Protein AF-C4WGV0-F1 (afdb_monomer)

Solvent-accessible surface area (backbone atoms only — not comparable to full-atom values): 5441 Å² total; per-residue (Å²): 122,75,81,47,74,64,57,44,51,54,52,51,53,50,51,54,51,50,50,55,50,50,57,50,48,52,52,37,58,76,69,66,56,57,68,69,60,52,52,51,51,51,51,52,47,52,51,51,51,52,52,52,51,51,54,55,49,50,50,45,48,52,61,73,56,58,6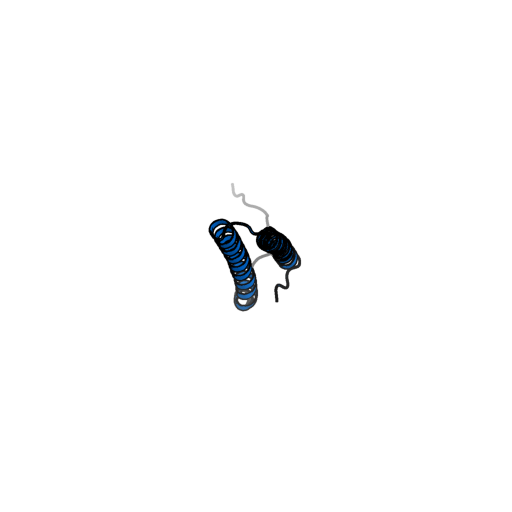0,74,79,70,74,80,79,90,88,88,90,78,90,78,87,80,87,89,83,82,133

Structure (mmCIF, N/CA/C/O backbone):
data_AF-C4WGV0-F1
#
_entry.id   AF-C4WGV0-F1
#
loop_
_atom_site.group_PDB
_atom_site.id
_atom_site.type_symbol
_atom_site.label_atom_id
_atom_site.label_alt_id
_atom_site.label_comp_id
_atom_site.label_asym_id
_atom_site.label_entity_id
_atom_site.label_seq_id
_atom_site.pdbx_PDB_ins_code
_atom_site.Cartn_x
_atom_site.Cartn_y
_atom_site.Cartn_z
_atom_site.occupancy
_atom_site.B_iso_or_equiv
_atom_site.auth_seq_id
_atom_site.auth_comp_id
_atom_site.auth_asym_id
_atom_site.auth_atom_id
_atom_site.pdbx_PDB_model_num
ATOM 1 N N . MET A 1 1 ? 18.512 -4.259 -9.188 1.00 43.09 1 MET A N 1
ATOM 2 C CA . MET A 1 1 ? 17.908 -2.938 -8.881 1.00 43.09 1 MET A CA 1
ATOM 3 C C . MET A 1 1 ? 17.232 -2.509 -10.169 1.00 43.09 1 MET A C 1
ATOM 5 O O . MET A 1 1 ? 17.884 -2.686 -11.171 1.00 43.09 1 MET A O 1
ATOM 9 N N . PRO A 1 2 ? 15.963 -2.071 -10.218 1.00 48.91 2 PRO A N 1
ATOM 10 C CA . PRO A 1 2 ? 15.306 -1.822 -11.507 1.00 48.91 2 PRO A CA 1
ATOM 11 C C . PRO A 1 2 ? 16.061 -0.709 -12.247 1.00 48.91 2 PRO A C 1
ATOM 13 O O . PRO A 1 2 ? 16.031 0.448 -11.811 1.00 48.91 2 PRO A O 1
ATOM 16 N N . HIS A 1 3 ? 16.816 -1.066 -13.290 1.00 56.06 3 HIS A N 1
ATOM 17 C CA . HIS A 1 3 ? 17.780 -0.165 -13.927 1.00 56.06 3 HIS A CA 1
ATOM 18 C C . HIS A 1 3 ? 17.173 0.611 -15.104 1.00 56.06 3 HIS A C 1
ATOM 20 O O . HIS A 1 3 ? 17.761 1.598 -15.547 1.00 56.06 3 HIS A O 1
ATOM 26 N N . SER A 1 4 ? 15.959 0.258 -15.544 1.00 64.50 4 SER A N 1
ATOM 27 C CA . SER A 1 4 ? 15.209 1.048 -16.523 1.00 64.50 4 SER A CA 1
ATOM 28 C C . SER A 1 4 ? 14.447 2.219 -15.869 1.00 64.50 4 SER A C 1
ATOM 30 O O . SER A 1 4 ? 13.736 2.030 -14.871 1.00 64.50 4 SER A O 1
ATOM 32 N N . PRO A 1 5 ? 14.528 3.447 -16.426 1.00 73.88 5 PRO A N 1
ATOM 33 C CA . PRO A 1 5 ? 13.791 4.608 -15.920 1.00 73.88 5 PRO A CA 1
ATOM 34 C C . PRO A 1 5 ? 12.267 4.401 -15.933 1.00 73.88 5 PRO A C 1
ATOM 36 O O . PRO A 1 5 ? 11.562 4.963 -15.088 1.00 73.88 5 PRO A O 1
ATOM 39 N N . GLU A 1 6 ? 11.752 3.569 -16.842 1.00 76.19 6 GLU A N 1
ATOM 40 C CA . GLU A 1 6 ? 10.328 3.235 -16.922 1.00 76.19 6 GLU A CA 1
ATOM 41 C C . GLU A 1 6 ? 9.885 2.307 -15.785 1.00 76.19 6 GLU A C 1
ATOM 43 O O . GLU A 1 6 ? 8.886 2.591 -15.116 1.00 76.19 6 GLU A O 1
ATOM 48 N N . ASP A 1 7 ? 10.658 1.257 -15.492 1.00 78.69 7 ASP A N 1
ATOM 49 C CA . ASP A 1 7 ? 10.398 0.338 -14.374 1.00 78.69 7 ASP A CA 1
ATOM 50 C C . ASP A 1 7 ? 10.420 1.082 -13.037 1.00 78.69 7 ASP A C 1
ATOM 52 O O . ASP A 1 7 ? 9.523 0.920 -12.203 1.00 78.69 7 ASP A O 1
ATOM 56 N N . LYS A 1 8 ? 11.387 1.992 -12.867 1.00 83.00 8 LYS A N 1
ATOM 57 C CA . LYS A 1 8 ? 11.466 2.872 -11.697 1.00 83.00 8 LYS A CA 1
ATOM 58 C C . LYS A 1 8 ? 10.212 3.737 -11.556 1.00 83.00 8 LYS A C 1
ATOM 60 O O . LYS A 1 8 ? 9.678 3.868 -10.455 1.00 83.00 8 LYS A O 1
ATOM 65 N N . LYS A 1 9 ? 9.704 4.314 -12.650 1.00 87.00 9 LYS A N 1
ATOM 66 C CA . LYS A 1 9 ? 8.488 5.144 -12.631 1.00 87.00 9 LYS A CA 1
ATOM 67 C C . LYS A 1 9 ? 7.241 4.323 -12.281 1.00 87.00 9 LYS A C 1
ATOM 69 O O . LYS A 1 9 ? 6.419 4.788 -11.481 1.00 87.00 9 LYS A O 1
ATOM 74 N N . ARG A 1 10 ? 7.105 3.104 -12.818 1.00 86.75 10 ARG A N 1
ATOM 75 C CA . ARG A 1 10 ? 5.999 2.193 -12.465 1.00 86.75 10 ARG A CA 1
ATOM 76 C C . ARG A 1 10 ? 6.054 1.788 -10.992 1.00 86.75 10 ARG A C 1
ATOM 78 O O . ARG A 1 10 ? 5.059 1.955 -10.284 1.00 86.75 10 ARG A O 1
ATOM 85 N N . ALA A 1 11 ? 7.220 1.362 -10.505 1.00 88.88 11 ALA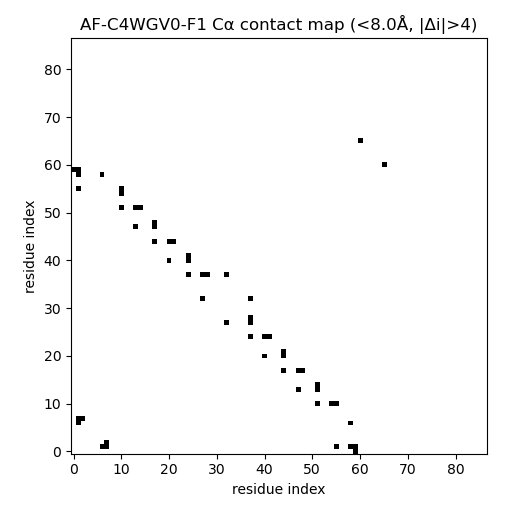 A N 1
ATOM 86 C CA . ALA A 1 11 ? 7.422 0.998 -9.103 1.00 88.88 11 ALA A CA 1
ATOM 87 C C . ALA A 1 11 ? 7.101 2.167 -8.155 1.00 88.88 11 ALA A C 1
ATOM 89 O O . ALA A 1 11 ? 6.359 2.000 -7.187 1.00 88.88 11 ALA A O 1
ATOM 90 N N . LEU A 1 12 ? 7.565 3.382 -8.475 1.00 91.44 12 LEU A N 1
ATOM 91 C CA . LEU A 1 12 ? 7.248 4.589 -7.702 1.00 91.44 12 LEU A CA 1
ATOM 92 C C . LEU A 1 12 ? 5.749 4.907 -7.689 1.00 91.44 12 LEU A C 1
ATOM 94 O O . LEU A 1 12 ? 5.217 5.321 -6.661 1.00 91.44 12 LEU A O 1
ATOM 98 N N . THR A 1 13 ? 5.052 4.705 -8.806 1.00 93.31 13 THR A N 1
ATOM 99 C CA . THR A 1 13 ? 3.598 4.920 -8.884 1.00 93.31 13 THR A CA 1
ATOM 100 C C . THR A 1 13 ? 2.855 3.968 -7.949 1.00 93.31 13 THR A C 1
ATOM 102 O O . THR A 1 13 ? 1.957 4.386 -7.216 1.00 93.31 13 THR A O 1
ATOM 105 N N . ARG A 1 14 ? 3.270 2.699 -7.903 1.00 92.38 14 ARG A N 1
ATOM 106 C CA . ARG A 1 14 ? 2.684 1.702 -6.999 1.00 92.38 14 ARG A CA 1
ATOM 107 C C . ARG A 1 14 ? 3.002 1.981 -5.540 1.00 92.38 14 ARG A C 1
ATOM 109 O O . ARG A 1 14 ? 2.094 1.931 -4.718 1.00 92.38 14 ARG A O 1
ATOM 116 N N . LEU A 1 15 ? 4.238 2.365 -5.229 1.00 94.50 15 LEU A N 1
ATOM 117 C CA . LEU A 1 15 ? 4.620 2.789 -3.880 1.00 94.50 15 LEU A CA 1
ATOM 118 C C . LEU A 1 15 ? 3.782 3.978 -3.395 1.00 94.50 15 LEU A C 1
ATOM 120 O O . LEU A 1 15 ? 3.309 3.965 -2.262 1.00 94.50 15 LEU A O 1
ATOM 124 N N . ARG A 1 16 ? 3.523 4.973 -4.255 1.00 95.94 16 ARG A N 1
ATOM 125 C CA . ARG A 1 16 ? 2.638 6.105 -3.919 1.00 95.94 16 ARG A CA 1
ATOM 126 C C . ARG A 1 16 ? 1.213 5.652 -3.601 1.00 95.94 16 ARG A C 1
ATOM 128 O O . ARG A 1 16 ? 0.615 6.159 -2.657 1.00 95.94 16 ARG A O 1
ATOM 135 N N . ARG A 1 17 ? 0.681 4.679 -4.346 1.00 95.12 17 ARG A N 1
ATOM 136 C CA . ARG A 1 17 ? -0.638 4.093 -4.066 1.00 95.12 17 ARG A CA 1
ATOM 137 C C . ARG A 1 17 ? -0.656 3.333 -2.735 1.00 95.12 17 ARG A C 1
ATOM 139 O O . ARG A 1 17 ? -1.575 3.541 -1.952 1.00 95.12 17 ARG A O 1
ATOM 146 N N . ILE A 1 18 ? 0.351 2.497 -2.471 1.00 96.06 18 ILE A N 1
ATOM 147 C CA . ILE A 1 18 ? 0.488 1.751 -1.206 1.00 96.06 18 ILE A CA 1
ATOM 148 C C . ILE A 1 18 ? 0.552 2.722 -0.025 1.00 96.06 18 ILE A C 1
ATOM 150 O O . ILE A 1 18 ? -0.145 2.525 0.965 1.00 96.06 18 ILE A O 1
ATOM 154 N N . ARG A 1 19 ? 1.315 3.814 -0.156 1.00 96.75 19 ARG A N 1
ATOM 155 C CA . ARG A 1 19 ? 1.372 4.871 0.857 1.00 96.75 19 ARG A CA 1
ATOM 156 C C . ARG A 1 19 ? -0.014 5.456 1.145 1.00 96.75 19 ARG A C 1
ATOM 158 O O . ARG A 1 19 ? -0.399 5.528 2.303 1.00 96.75 19 ARG A O 1
ATOM 165 N N . GLY A 1 20 ? -0.784 5.811 0.116 1.00 96.94 20 GLY A N 1
ATOM 166 C CA . GLY A 1 20 ? -2.145 6.327 0.308 1.00 96.94 20 GLY A CA 1
ATOM 167 C C . GLY A 1 20 ? -3.089 5.322 0.983 1.00 96.94 20 GLY A C 1
ATOM 168 O O . GLY A 1 20 ? -3.936 5.714 1.782 1.00 96.94 20 GLY A O 1
ATOM 169 N N . GLN A 1 21 ? -2.923 4.023 0.708 1.00 96.12 21 GLN A N 1
ATOM 170 C CA . GLN A 1 21 ? -3.667 2.965 1.402 1.00 96.12 21 GLN A CA 1
ATOM 171 C C . GLN A 1 21 ? -3.253 2.838 2.876 1.00 96.12 21 GLN A C 1
ATOM 173 O O . GLN A 1 21 ? -4.121 2.646 3.721 1.00 96.12 21 GLN A O 1
ATOM 178 N N . ALA A 1 22 ? -1.962 2.975 3.191 1.00 96.62 22 ALA A N 1
ATOM 179 C CA . ALA A 1 22 ? -1.467 2.956 4.567 1.00 96.62 22 ALA A CA 1
ATOM 180 C C . ALA A 1 22 ? -1.973 4.165 5.373 1.00 96.62 22 ALA A C 1
ATOM 182 O O . ALA A 1 22 ? -2.492 3.986 6.468 1.00 96.62 22 ALA A O 1
ATOM 183 N N . GLU A 1 23 ? -1.930 5.369 4.796 1.00 97.31 23 GLU A N 1
ATOM 184 C CA . GLU A 1 23 ? -2.484 6.580 5.421 1.00 97.31 23 GLU A CA 1
ATOM 185 C C . GLU A 1 23 ? -4.005 6.472 5.635 1.00 97.31 23 GLU A C 1
ATOM 187 O O . GLU A 1 23 ? -4.550 6.989 6.607 1.00 97.31 23 GLU A O 1
ATOM 192 N N . ALA A 1 24 ? -4.724 5.807 4.724 1.00 95.50 24 ALA A N 1
ATOM 193 C CA . ALA A 1 24 ? -6.151 5.544 4.901 1.00 95.50 24 ALA A CA 1
ATOM 194 C C . ALA A 1 24 ? -6.424 4.544 6.034 1.00 95.50 24 ALA A C 1
ATOM 196 O O . ALA A 1 24 ? -7.384 4.737 6.778 1.00 95.50 24 ALA A O 1
ATOM 197 N N . LEU A 1 25 ? -5.580 3.517 6.173 1.00 95.75 25 LEU A N 1
ATOM 198 C CA . LEU A 1 25 ? -5.667 2.542 7.257 1.00 95.75 25 LEU A CA 1
ATOM 199 C C . LEU A 1 25 ? -5.398 3.192 8.616 1.00 95.75 25 LEU A C 1
ATOM 20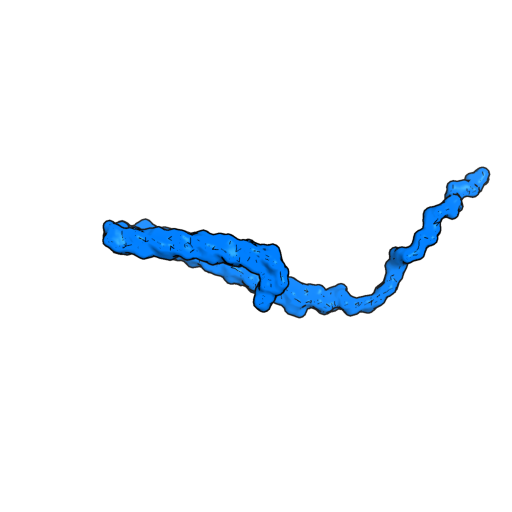1 O O . LEU A 1 25 ? -6.147 2.952 9.555 1.00 95.75 25 LEU A O 1
ATOM 205 N N . GLU A 1 26 ? -4.385 4.052 8.705 1.00 96.62 26 GLU A N 1
ATOM 206 C CA . GLU A 1 26 ? -4.076 4.821 9.915 1.00 96.62 26 GLU A CA 1
ATOM 207 C C . GLU A 1 26 ? -5.278 5.666 10.359 1.00 96.62 26 GLU A C 1
ATOM 209 O O . GLU A 1 26 ? -5.766 5.498 11.476 1.00 96.62 26 GLU A O 1
ATOM 214 N N . ARG A 1 27 ? -5.863 6.455 9.446 1.00 96.38 27 ARG A N 1
ATOM 215 C CA . ARG A 1 27 ? -7.083 7.231 9.737 1.00 96.38 27 ARG A CA 1
ATOM 216 C C . ARG A 1 27 ? -8.265 6.356 10.151 1.00 96.38 27 ARG A C 1
ATOM 218 O O . ARG A 1 27 ? -9.058 6.761 10.994 1.00 96.38 27 ARG A O 1
ATOM 225 N N . ALA A 1 28 ? -8.419 5.177 9.549 1.00 94.81 28 ALA A N 1
ATOM 226 C CA . ALA A 1 28 ? -9.503 4.261 9.896 1.00 94.81 28 ALA A CA 1
ATOM 227 C C . ALA A 1 28 ? -9.340 3.696 11.316 1.00 94.81 28 ALA A C 1
ATOM 229 O O . ALA A 1 28 ? -10.336 3.548 12.027 1.00 94.81 28 ALA A O 1
ATOM 230 N N . VAL A 1 29 ? -8.102 3.420 11.736 1.00 95.62 29 VAL A N 1
ATOM 231 C CA . V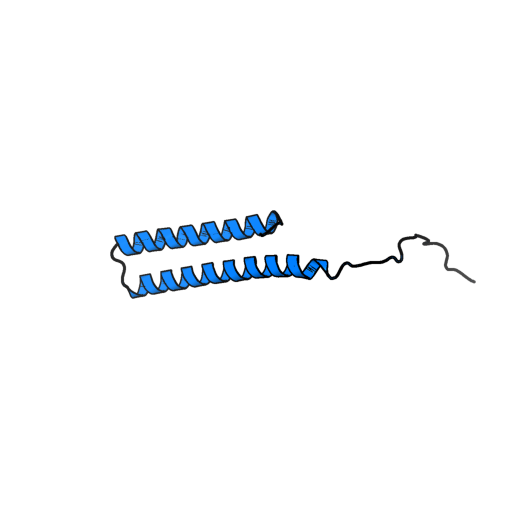AL A 1 29 ? -7.779 2.997 13.105 1.00 95.62 29 VAL A CA 1
ATOM 232 C C . VAL A 1 29 ? -8.046 4.130 14.095 1.00 95.62 29 VAL A C 1
ATOM 234 O O . VAL A 1 29 ? -8.732 3.905 15.088 1.00 95.62 29 VAL A O 1
ATOM 237 N N . GLU A 1 30 ? -7.579 5.347 13.808 1.00 96.38 30 GLU A N 1
ATOM 238 C CA . GLU A 1 30 ? -7.823 6.524 14.658 1.00 96.38 30 GLU A CA 1
ATOM 239 C C . GLU A 1 30 ? -9.317 6.839 14.810 1.00 96.38 30 GLU A C 1
ATOM 241 O O . GLU A 1 30 ? -9.775 7.194 15.893 1.00 96.38 30 GLU A O 1
ATOM 246 N N . ALA A 1 31 ? -10.094 6.661 13.738 1.00 95.00 31 ALA A N 1
ATOM 247 C CA . ALA A 1 31 ? -11.540 6.860 13.743 1.00 95.00 31 ALA A CA 1
ATOM 248 C C . ALA A 1 31 ? -12.324 5.737 14.453 1.00 95.00 31 ALA A C 1
ATOM 250 O O . ALA A 1 31 ? -13.546 5.832 14.551 1.00 95.00 31 ALA A O 1
ATOM 251 N N . GLY A 1 32 ? -11.659 4.672 14.918 1.00 93.25 32 GLY A N 1
ATOM 252 C CA . GLY A 1 32 ? -12.318 3.539 15.573 1.00 93.25 32 GLY A CA 1
ATOM 253 C C . GLY A 1 32 ? -13.194 2.716 14.625 1.00 93.25 32 GLY A C 1
ATOM 254 O O . GLY A 1 32 ? -14.256 2.242 15.018 1.00 93.25 32 GLY A O 1
ATOM 255 N N . THR A 1 33 ? -12.782 2.574 13.362 1.00 93.19 33 THR A N 1
ATOM 256 C CA . THR A 1 33 ? -13.539 1.819 12.354 1.00 93.19 33 THR A CA 1
ATOM 257 C C . THR A 1 33 ? -13.648 0.338 12.733 1.00 93.19 33 THR A C 1
ATOM 259 O O . THR A 1 33 ? -12.691 -0.258 13.225 1.00 93.19 33 THR A O 1
ATOM 262 N N . GLU A 1 34 ? -14.792 -0.279 12.426 1.00 94.44 34 GLU A N 1
ATOM 263 C CA . GLU A 1 34 ? -15.055 -1.705 12.642 1.00 94.44 34 GLU A CA 1
ATOM 264 C C . GLU A 1 34 ? -13.932 -2.624 12.130 1.00 94.44 34 GLU A C 1
ATOM 266 O O . GLU A 1 34 ? -13.427 -2.481 11.008 1.00 94.44 34 GLU A O 1
ATOM 271 N N . CYS A 1 35 ? -13.610 -3.651 12.924 1.00 94.00 35 CYS A N 1
ATOM 272 C CA . CYS A 1 35 ? -12.525 -4.597 12.649 1.00 94.00 35 CYS A CA 1
ATOM 273 C C . CYS A 1 35 ? -12.625 -5.247 11.260 1.00 94.00 35 CYS A C 1
ATOM 275 O O . CYS A 1 35 ? -11.606 -5.451 10.600 1.00 94.00 35 CYS A O 1
ATOM 277 N N . ALA A 1 36 ? -13.837 -5.552 10.786 1.00 95.06 36 ALA A N 1
ATOM 278 C CA . ALA A 1 36 ? -14.039 -6.158 9.469 1.00 95.06 36 ALA A CA 1
ATOM 279 C C . ALA A 1 36 ? -13.556 -5.247 8.325 1.00 95.06 36 ALA A C 1
ATOM 281 O O . ALA A 1 36 ? -12.889 -5.710 7.397 1.00 95.06 36 ALA A O 1
ATOM 282 N N . ALA A 1 37 ? -13.832 -3.943 8.412 1.00 93.56 37 ALA A N 1
ATOM 283 C CA . ALA A 1 37 ? -13.404 -2.975 7.407 1.00 93.56 37 ALA A CA 1
ATOM 284 C C . ALA A 1 37 ? -11.883 -2.742 7.455 1.00 93.56 37 ALA A C 1
ATOM 286 O O . ALA A 1 37 ? -11.248 -2.647 6.401 1.00 93.56 37 ALA A O 1
ATOM 287 N N . LEU A 1 38 ? -11.278 -2.740 8.650 1.00 95.19 38 LEU A N 1
ATOM 288 C CA . LEU A 1 38 ? -9.819 -2.688 8.807 1.00 95.19 38 LEU A CA 1
ATOM 289 C C . LEU A 1 38 ? -9.136 -3.909 8.177 1.00 95.19 38 LEU A C 1
ATOM 291 O O . LEU A 1 38 ? -8.193 -3.761 7.398 1.00 95.19 38 LEU A O 1
ATOM 295 N N . LEU A 1 39 ? -9.643 -5.118 8.442 1.00 95.81 39 LEU A N 1
ATOM 296 C CA . LEU A 1 39 ? -9.122 -6.352 7.844 1.00 95.81 39 LEU A CA 1
ATOM 297 C C . LEU A 1 39 ? -9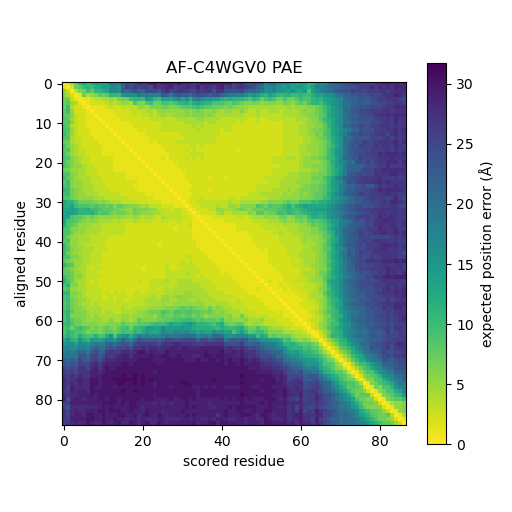.201 -6.322 6.312 1.00 95.81 39 LEU A C 1
ATOM 299 O O . LEU A 1 39 ? -8.266 -6.756 5.634 1.00 95.81 39 LEU A O 1
ATOM 303 N N . GLN A 1 40 ? -10.275 -5.761 5.755 1.00 96.56 40 GLN A N 1
ATOM 304 C CA . GLN A 1 40 ? -10.425 -5.599 4.311 1.00 96.56 40 GLN A CA 1
ATOM 305 C C . GLN A 1 40 ? -9.399 -4.612 3.728 1.00 96.56 40 GLN A C 1
ATOM 307 O O . GLN A 1 40 ? -8.810 -4.881 2.677 1.00 96.56 40 GLN A O 1
ATOM 312 N N . GLN A 1 41 ? -9.125 -3.500 4.416 1.00 95.19 41 GLN A N 1
ATOM 313 C CA . GLN A 1 41 ? -8.085 -2.550 4.006 1.00 95.19 41 GLN A CA 1
ATOM 314 C C . GLN A 1 41 ? -6.681 -3.168 4.073 1.00 95.19 41 GLN A C 1
ATOM 316 O O . GLN A 1 41 ? -5.900 -3.020 3.130 1.00 95.19 41 GLN A O 1
ATOM 321 N N . ILE A 1 42 ? -6.379 -3.930 5.128 1.00 95.56 42 ILE A N 1
ATOM 322 C CA . ILE A 1 42 ? -5.113 -4.665 5.265 1.00 95.56 42 ILE A CA 1
ATOM 323 C C . ILE A 1 42 ? -4.960 -5.691 4.135 1.00 95.56 42 ILE A C 1
ATOM 325 O O . ILE A 1 42 ? -3.897 -5.787 3.517 1.00 95.56 42 ILE A O 1
ATOM 329 N N . ALA A 1 43 ? -6.023 -6.431 3.805 1.00 96.94 43 ALA A N 1
ATOM 330 C CA . ALA A 1 43 ? -6.005 -7.381 2.696 1.00 96.94 43 ALA A CA 1
ATOM 331 C C . ALA A 1 43 ? -5.717 -6.690 1.351 1.00 96.94 43 ALA A C 1
ATOM 333 O O . ALA A 1 43 ? -4.920 -7.201 0.557 1.00 96.94 43 ALA A O 1
ATOM 334 N N . ALA A 1 44 ? -6.304 -5.512 1.116 1.00 95.12 44 ALA A N 1
ATOM 335 C CA . ALA A 1 44 ? -6.043 -4.709 -0.075 1.00 95.12 44 ALA A CA 1
ATOM 336 C C . ALA A 1 44 ? -4.594 -4.187 -0.129 1.00 95.12 44 ALA A C 1
ATOM 338 O O . ALA A 1 44 ? -3.982 -4.204 -1.200 1.00 95.12 44 ALA A O 1
ATOM 339 N N . LEU A 1 45 ? -4.032 -3.761 1.009 1.00 95.94 45 LEU A N 1
ATOM 340 C CA . LEU A 1 45 ? -2.639 -3.315 1.118 1.00 95.94 45 LEU A CA 1
ATOM 341 C C . LEU A 1 45 ? -1.666 -4.461 0.811 1.00 95.94 45 LEU A C 1
ATOM 343 O O . LEU A 1 45 ? -0.746 -4.300 0.009 1.00 95.94 45 LEU A O 1
ATOM 347 N N . ARG A 1 46 ? -1.919 -5.646 1.379 1.00 96.06 46 ARG A N 1
ATOM 348 C CA . ARG A 1 46 ? -1.151 -6.866 1.094 1.00 96.06 46 ARG A CA 1
ATOM 349 C C . ARG A 1 46 ? -1.182 -7.212 -0.395 1.00 96.06 46 ARG A C 1
ATOM 351 O O . ARG A 1 46 ? -0.143 -7.510 -0.972 1.00 96.06 46 ARG A O 1
ATOM 358 N N . GLY A 1 47 ? -2.352 -7.139 -1.032 1.00 9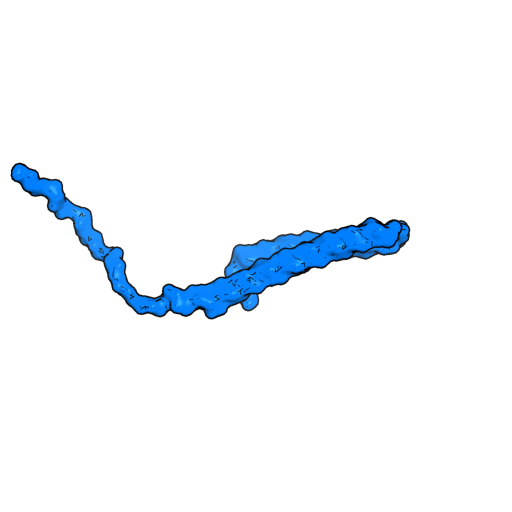6.31 47 GLY A N 1
ATOM 359 C CA . GLY A 1 47 ? -2.479 -7.375 -2.473 1.00 96.31 47 GLY A CA 1
ATOM 360 C C . GLY A 1 47 ? -1.645 -6.397 -3.309 1.00 96.31 47 GLY A C 1
ATOM 361 O O . GLY A 1 47 ? -0.961 -6.809 -4.245 1.00 96.31 47 GLY A O 1
ATOM 362 N N . ALA A 1 48 ? -1.643 -5.113 -2.942 1.00 94.38 48 ALA A N 1
ATOM 363 C CA . ALA A 1 48 ? -0.837 -4.101 -3.620 1.00 94.38 48 ALA A CA 1
ATOM 364 C C . ALA A 1 48 ? 0.676 -4.331 -3.439 1.00 94.38 48 ALA A C 1
ATOM 366 O O . ALA A 1 48 ? 1.427 -4.217 -4.411 1.00 94.38 48 ALA A O 1
ATOM 367 N N . ALA A 1 49 ? 1.112 -4.702 -2.231 1.00 94.75 49 ALA A N 1
ATOM 368 C CA . ALA A 1 49 ? 2.506 -5.037 -1.941 1.00 94.75 49 ALA A CA 1
ATOM 369 C C . ALA A 1 49 ? 2.975 -6.280 -2.715 1.00 94.75 49 ALA A C 1
ATOM 371 O O . ALA A 1 49 ? 4.040 -6.255 -3.327 1.00 94.75 49 ALA A O 1
ATOM 372 N N . ASN A 1 50 ? 2.149 -7.329 -2.768 1.00 95.44 50 ASN A N 1
ATOM 373 C CA . ASN A 1 50 ? 2.446 -8.539 -3.539 1.00 95.44 50 ASN A CA 1
ATOM 374 C C . ASN A 1 50 ? 2.566 -8.244 -5.041 1.00 95.44 50 ASN A C 1
ATOM 376 O O . ASN A 1 50 ? 3.450 -8.780 -5.704 1.00 95.44 50 ASN A O 1
ATOM 380 N N . GLY A 1 51 ? 1.720 -7.357 -5.577 1.00 92.69 51 GLY A N 1
ATOM 381 C CA . GLY A 1 51 ? 1.833 -6.910 -6.966 1.00 92.69 51 GLY A CA 1
ATOM 382 C C . GLY A 1 51 ? 3.168 -6.213 -7.247 1.00 92.69 51 GLY A C 1
ATOM 383 O O . GLY A 1 51 ? 3.844 -6.552 -8.213 1.00 92.69 51 GLY A O 1
ATOM 384 N N . LEU A 1 52 ? 3.586 -5.299 -6.362 1.00 91.94 52 LEU A N 1
ATOM 385 C CA . LEU A 1 52 ? 4.888 -4.634 -6.475 1.00 91.94 52 LEU A CA 1
ATOM 386 C C . LEU A 1 52 ? 6.052 -5.635 -6.397 1.00 91.94 52 LEU A C 1
ATOM 388 O O . LEU A 1 52 ? 7.006 -5.515 -7.162 1.00 91.94 52 LEU A O 1
ATOM 392 N N . MET A 1 53 ? 5.972 -6.622 -5.499 1.00 91.19 53 MET A N 1
ATOM 393 C CA . MET A 1 53 ? 6.979 -7.679 -5.384 1.00 91.19 53 MET A CA 1
ATOM 394 C C . MET A 1 53 ? 7.131 -8.452 -6.698 1.00 91.19 53 MET A C 1
ATOM 396 O O . MET A 1 53 ? 8.257 -8.654 -7.146 1.00 91.19 53 MET A O 1
ATOM 400 N N . ALA A 1 54 ? 6.020 -8.839 -7.332 1.00 90.06 54 ALA A N 1
ATOM 401 C CA . ALA A 1 54 ? 6.039 -9.564 -8.601 1.00 90.06 54 ALA A CA 1
ATOM 402 C C . ALA A 1 54 ? 6.708 -8.755 -9.725 1.00 90.06 54 ALA A C 1
ATOM 404 O O . ALA A 1 54 ? 7.544 -9.290 -10.445 1.00 90.06 54 ALA A O 1
ATOM 405 N N . GLU A 1 55 ? 6.409 -7.460 -9.842 1.00 86.75 55 GLU A N 1
ATOM 406 C CA . GLU A 1 55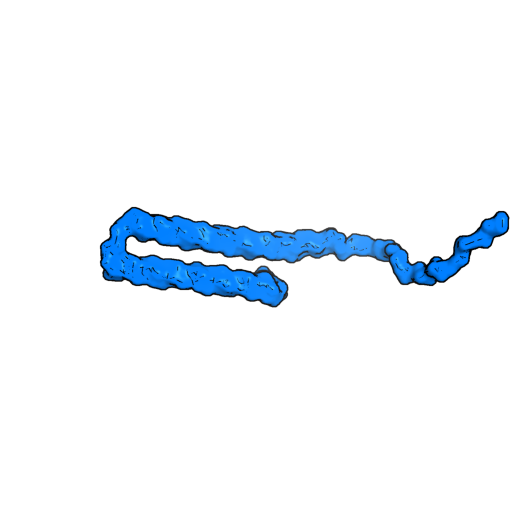 ? 7.036 -6.600 -10.857 1.00 86.75 55 GLU A CA 1
ATOM 407 C C . GLU A 1 55 ? 8.532 -6.391 -10.639 1.00 86.75 55 GLU A C 1
ATOM 409 O O . GLU A 1 55 ? 9.304 -6.409 -11.596 1.00 86.75 55 GLU A O 1
ATOM 414 N N . VAL A 1 56 ? 8.953 -6.172 -9.390 1.00 86.69 56 VAL A N 1
ATOM 415 C CA . VAL A 1 56 ? 10.379 -6.018 -9.069 1.00 86.69 56 VAL A CA 1
ATOM 416 C C . VAL A 1 56 ? 11.124 -7.318 -9.360 1.00 86.69 56 VAL A C 1
ATOM 418 O O . VAL A 1 56 ? 12.232 -7.281 -9.892 1.00 86.69 56 VAL A O 1
ATOM 421 N N . LEU A 1 57 ? 10.504 -8.456 -9.051 1.00 86.50 57 LEU A N 1
ATOM 422 C CA . LEU A 1 57 ? 11.056 -9.772 -9.327 1.00 86.50 57 LEU A CA 1
ATOM 423 C C . LEU A 1 57 ? 11.157 -10.045 -10.835 1.00 86.50 57 LEU A C 1
ATOM 425 O O . LEU A 1 57 ? 12.199 -10.503 -11.292 1.00 86.50 57 LEU A O 1
ATOM 429 N N . GLU A 1 58 ? 10.125 -9.724 -11.619 1.00 85.00 58 GLU A N 1
ATOM 430 C CA . GLU A 1 58 ? 10.154 -9.877 -13.079 1.00 85.00 58 GLU A CA 1
ATOM 431 C C . GLU A 1 58 ? 11.239 -9.002 -13.721 1.00 85.00 58 GLU A C 1
ATOM 433 O O . GLU A 1 58 ? 12.005 -9.484 -14.556 1.00 85.00 58 GLU A O 1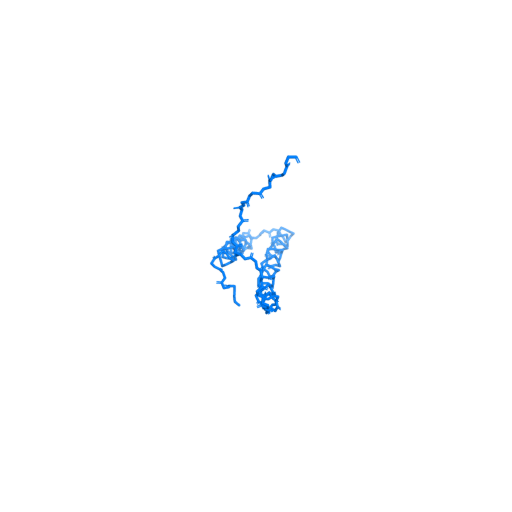
ATOM 438 N N . SER A 1 59 ? 11.335 -7.733 -13.308 1.00 80.56 59 SER A N 1
ATOM 439 C CA . SER A 1 59 ? 12.387 -6.814 -13.764 1.00 80.56 59 SER A CA 1
ATOM 440 C C . SER A 1 59 ? 13.774 -7.380 -13.438 1.00 80.56 59 SER A C 1
ATOM 442 O O . SER A 1 59 ? 14.638 -7.441 -14.310 1.00 80.56 59 SER A O 1
ATOM 444 N N . HIS A 1 60 ? 13.959 -7.916 -12.225 1.00 82.31 60 HIS A N 1
ATOM 445 C CA . HIS A 1 60 ? 15.214 -8.549 -11.828 1.00 82.31 60 HIS A CA 1
ATOM 446 C C . HIS A 1 60 ? 15.552 -9.787 -12.672 1.00 82.31 60 HIS A C 1
ATOM 448 O O . HIS A 1 60 ? 16.669 -9.888 -13.170 1.00 82.31 60 HIS A O 1
ATOM 454 N N . PHE A 1 61 ? 14.597 -10.696 -12.893 1.00 82.50 61 PHE A N 1
ATOM 455 C CA . PHE A 1 61 ? 14.811 -11.886 -13.722 1.00 82.50 61 PHE A CA 1
ATOM 456 C C . PHE A 1 61 ? 15.150 -11.535 -15.173 1.00 82.50 61 PHE A C 1
ATOM 458 O O . PHE A 1 61 ? 16.078 -12.108 -15.743 1.00 82.50 61 PHE A O 1
ATOM 465 N N . ARG A 1 62 ? 14.428 -10.581 -15.772 1.00 78.75 62 ARG A N 1
ATOM 466 C CA . ARG A 1 62 ? 14.668 -10.138 -17.152 1.00 78.75 62 ARG A CA 1
ATOM 467 C C . ARG A 1 62 ? 16.074 -9.574 -17.329 1.00 78.75 62 ARG A C 1
ATOM 469 O O . ARG A 1 62 ? 16.689 -9.810 -18.360 1.00 78.75 62 ARG A O 1
ATOM 476 N N . GLU A 1 63 ? 16.591 -8.866 -16.334 1.00 70.38 63 GLU A N 1
ATOM 477 C CA . GLU A 1 63 ? 17.948 -8.322 -16.369 1.00 70.38 63 GLU A CA 1
ATOM 478 C C . GLU A 1 63 ? 19.010 -9.402 -16.110 1.00 70.38 63 GLU A C 1
ATOM 480 O O . GLU A 1 63 ? 19.996 -9.465 -16.843 1.00 70.38 63 GLU A O 1
ATOM 485 N N . THR A 1 64 ? 18.810 -10.274 -15.114 1.00 74.31 64 THR A N 1
ATOM 486 C CA . THR A 1 64 ? 19.780 -11.320 -14.744 1.00 74.31 64 THR A CA 1
ATOM 487 C C . THR A 1 64 ? 19.924 -12.401 -15.816 1.00 74.31 64 THR A C 1
ATOM 489 O O . THR A 1 64 ? 21.039 -12.843 -16.063 1.00 74.31 64 THR A O 1
ATOM 492 N N . PHE A 1 65 ? 18.832 -12.7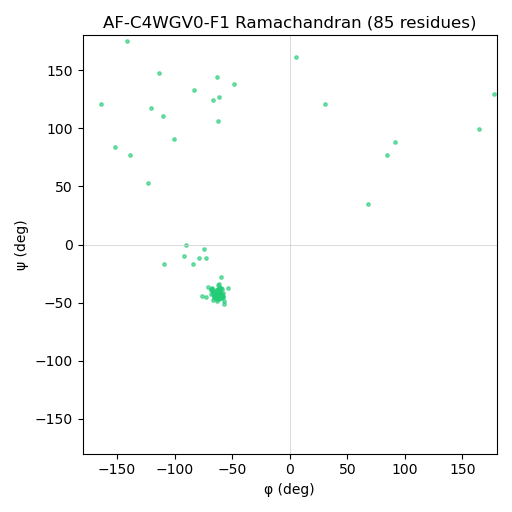92 -16.477 1.00 71.62 65 PHE A N 1
ATOM 493 C CA . PHE A 1 65 ? 18.830 -13.891 -17.454 1.00 71.62 65 PHE A CA 1
ATOM 494 C C . PHE A 1 65 ? 18.653 -13.426 -18.908 1.00 71.62 65 PHE A C 1
ATOM 496 O O . PHE A 1 65 ? 18.968 -14.162 -19.837 1.00 71.62 65 PHE A O 1
ATOM 503 N N . GLY A 1 66 ? 18.190 -12.195 -19.151 1.00 59.97 66 GLY A N 1
ATOM 504 C CA . GLY A 1 66 ? 18.019 -11.661 -20.510 1.00 59.97 66 GLY A CA 1
ATOM 505 C C . GLY A 1 66 ? 19.326 -11.310 -21.228 1.00 59.97 66 GLY A C 1
ATOM 506 O O . GLY A 1 66 ? 19.306 -11.087 -22.437 1.00 59.97 66 GLY A O 1
ATOM 507 N N . HIS A 1 67 ? 20.458 -11.287 -20.516 1.00 55.94 67 HIS A N 1
ATOM 508 C CA . HIS A 1 67 ? 21.783 -11.079 -21.111 1.00 55.94 67 HIS A CA 1
ATOM 509 C C . HIS A 1 67 ? 22.409 -12.368 -21.674 1.00 55.94 67 HIS A C 1
ATOM 511 O O . HIS A 1 67 ? 23.303 -12.276 -22.508 1.00 55.94 67 HIS A O 1
ATOM 517 N N . GLU A 1 68 ? 21.923 -13.559 -21.304 1.00 51.50 68 GLU A N 1
ATOM 518 C CA . GLU A 1 68 ? 22.465 -14.833 -21.816 1.00 51.50 68 GLU A CA 1
ATOM 519 C C . GLU A 1 68 ? 21.961 -15.180 -23.231 1.00 51.50 68 GLU A C 1
ATOM 521 O O . GLU A 1 68 ? 22.510 -16.059 -23.888 1.00 51.50 68 GLU A O 1
ATOM 526 N N . ALA A 1 69 ? 20.950 -14.466 -23.740 1.00 51.78 69 ALA A N 1
ATOM 527 C CA . ALA A 1 69 ? 20.407 -14.669 -25.087 1.00 51.78 69 ALA A CA 1
ATOM 528 C C . ALA A 1 69 ? 21.085 -13.816 -26.180 1.00 51.78 69 ALA A C 1
ATOM 530 O O . ALA A 1 69 ? 20.704 -13.921 -27.342 1.00 51.78 69 ALA A O 1
ATOM 531 N N . ASN A 1 70 ? 22.071 -12.977 -25.834 1.00 49.16 70 ASN A N 1
ATOM 532 C CA . ASN A 1 70 ? 22.829 -12.161 -26.794 1.00 49.16 70 ASN A CA 1
ATOM 533 C C . ASN A 1 70 ? 24.339 -12.430 -26.695 1.00 49.16 70 ASN A C 1
ATOM 535 O O . ASN A 1 70 ? 25.139 -11.510 -26.545 1.00 49.16 70 ASN A O 1
ATOM 539 N N . ALA A 1 71 ? 24.727 -13.703 -26.776 1.00 42.41 71 ALA A N 1
ATOM 540 C CA . ALA A 1 71 ? 26.066 -14.092 -27.204 1.00 42.41 71 ALA A CA 1
ATOM 541 C C . ALA A 1 71 ? 25.995 -14.522 -28.689 1.00 42.41 71 ALA A C 1
ATOM 543 O O . ALA A 1 71 ? 25.650 -15.666 -28.964 1.00 42.41 71 ALA A O 1
ATOM 544 N N . ASP A 1 72 ? 26.213 -13.529 -29.573 1.00 44.28 72 ASP A N 1
ATOM 545 C CA . ASP A 1 72 ? 26.662 -13.455 -30.995 1.00 44.28 72 ASP A CA 1
ATOM 546 C C . ASP A 1 72 ? 26.890 -14.739 -31.853 1.00 44.28 72 ASP A C 1
ATOM 548 O O . ASP A 1 72 ? 27.159 -15.794 -31.279 1.00 44.28 72 ASP A O 1
ATOM 552 N N . PRO A 1 73 ? 26.937 -14.689 -33.221 1.00 48.88 73 PRO A N 1
ATOM 553 C CA . PRO A 1 73 ? 27.266 -13.530 -34.077 1.00 48.88 73 PRO A CA 1
ATOM 554 C C . PRO A 1 73 ? 26.458 -13.366 -35.390 1.00 48.88 73 PRO A C 1
ATOM 556 O O . PRO A 1 73 ? 25.645 -14.209 -35.750 1.00 48.88 73 PRO A O 1
ATOM 559 N N . ASP A 1 74 ? 26.711 -12.254 -36.097 1.00 47.62 74 ASP A N 1
ATOM 560 C CA . ASP A 1 74 ? 26.622 -12.053 -37.560 1.00 47.62 74 ASP A CA 1
ATOM 561 C C . ASP A 1 74 ? 25.584 -12.864 -38.364 1.00 47.62 74 ASP A C 1
ATOM 563 O O . ASP A 1 74 ? 25.722 -14.077 -38.505 1.00 47.62 74 ASP A O 1
ATOM 567 N N . THR A 1 75 ? 24.662 -12.180 -39.068 1.00 45.12 75 THR A N 1
ATOM 568 C CA . THR A 1 75 ? 24.433 -12.360 -40.524 1.00 45.12 75 THR A CA 1
ATOM 569 C C . THR A 1 75 ? 23.267 -11.497 -41.051 1.00 45.12 75 THR A C 1
ATOM 571 O O . THR A 1 75 ? 22.139 -11.573 -40.576 1.00 45.12 75 THR A O 1
ATOM 574 N N . GLN A 1 76 ? 23.562 -10.770 -42.139 1.00 46.97 76 GLN A N 1
ATOM 575 C CA . GLN A 1 76 ? 22.659 -10.164 -43.138 1.00 46.97 76 GLN A CA 1
ATOM 576 C C . GLN A 1 76 ? 22.036 -8.785 -42.848 1.00 46.97 76 GLN A C 1
ATOM 578 O O . GLN A 1 76 ? 20.832 -8.614 -42.680 1.00 46.97 76 GLN A O 1
ATOM 583 N N . SER A 1 77 ? 22.865 -7.750 -43.020 1.00 42.34 77 SER A N 1
ATOM 584 C CA . SER A 1 77 ? 22.431 -6.515 -43.686 1.00 42.34 77 SER A CA 1
ATOM 585 C C . SER A 1 77 ? 23.524 -6.008 -44.629 1.00 42.34 77 SER A C 1
ATOM 587 O O . SER A 1 77 ? 24.242 -5.054 -44.344 1.00 42.34 77 SER A O 1
ATOM 589 N N . THR A 1 78 ? 23.649 -6.649 -45.792 1.00 37.19 78 THR A N 1
ATOM 590 C CA . THR A 1 78 ? 24.144 -5.976 -46.995 1.00 37.19 78 THR A CA 1
ATOM 591 C C . THR A 1 78 ? 23.067 -6.051 -48.064 1.00 37.19 78 THR A C 1
ATOM 593 O O . THR A 1 78 ? 22.588 -7.098 -48.485 1.00 37.19 78 THR A O 1
ATOM 596 N N . LYS A 1 79 ? 22.628 -4.853 -48.418 1.00 47.66 79 LYS A N 1
ATOM 597 C CA . LYS A 1 79 ? 21.626 -4.508 -49.409 1.00 47.66 79 LYS A CA 1
ATOM 598 C C . LYS A 1 79 ? 22.073 -4.977 -50.801 1.00 47.66 79 LYS A C 1
ATOM 600 O O . LYS A 1 79 ? 23.112 -4.529 -51.273 1.00 47.66 79 LYS A O 1
ATOM 605 N N . SER A 1 80 ? 21.232 -5.732 -51.503 1.00 41.12 80 SER A N 1
ATOM 606 C CA . SER A 1 80 ? 21.049 -5.577 -52.955 1.00 41.12 80 SER A CA 1
ATOM 607 C C . SER A 1 80 ? 19.638 -6.016 -53.358 1.00 41.12 80 SER A C 1
ATOM 609 O O . SER A 1 80 ? 19.361 -7.132 -53.780 1.00 41.12 80 SER A O 1
ATOM 611 N N . CYS A 1 81 ? 18.707 -5.076 -53.218 1.00 44.84 81 CYS A N 1
ATOM 612 C CA . CYS A 1 81 ? 17.537 -5.047 -54.081 1.00 44.84 81 CYS A CA 1
ATOM 613 C C . CYS A 1 81 ? 18.036 -4.729 -55.499 1.00 44.84 81 CYS A C 1
ATOM 615 O O . CYS A 1 81 ? 18.723 -3.723 -55.678 1.00 44.84 81 CYS A O 1
ATOM 617 N N . GLY A 1 82 ? 17.727 -5.567 -56.489 1.00 43.41 82 GLY A N 1
ATOM 618 C CA . GLY A 1 82 ? 18.031 -5.241 -57.878 1.00 43.41 82 GLY A CA 1
ATOM 619 C C . GLY A 1 82 ? 17.966 -6.419 -58.838 1.00 43.41 82 GLY A C 1
ATOM 620 O O . GLY A 1 82 ? 18.954 -7.115 -59.021 1.00 43.41 82 GLY A O 1
ATOM 621 N N . PHE A 1 83 ? 16.834 -6.506 -59.540 1.00 40.22 83 PHE A N 1
ATOM 622 C CA . PHE A 1 83 ? 16.678 -7.120 -60.863 1.00 40.22 83 PHE A CA 1
ATOM 623 C C . PHE A 1 83 ? 16.296 -8.610 -60.916 1.00 40.22 83 PHE A C 1
ATOM 625 O O . PHE A 1 83 ? 17.122 -9.505 -61.053 1.00 40.22 83 PHE A O 1
ATOM 632 N N . CYS A 1 84 ? 14.983 -8.852 -60.902 1.00 38.44 84 CYS A N 1
ATOM 633 C CA . CYS A 1 84 ? 14.373 -10.065 -61.432 1.00 38.44 84 CYS A CA 1
ATOM 634 C C . CYS A 1 84 ? 13.605 -9.680 -62.707 1.00 38.44 84 CYS A C 1
ATOM 636 O O . CYS A 1 84 ? 12.612 -8.961 -62.618 1.00 38.44 84 CYS A O 1
ATOM 638 N N . ALA A 1 85 ? 14.094 -10.116 -63.870 1.00 40.47 85 ALA A N 1
ATOM 639 C CA . ALA A 1 85 ? 13.302 -10.347 -65.079 1.00 40.47 85 ALA A CA 1
ATOM 640 C C . ALA A 1 85 ? 14.116 -11.204 -66.064 1.00 40.47 85 ALA A C 1
ATOM 642 O O . ALA A 1 85 ? 15.180 -10.767 -66.510 1.00 40.47 85 ALA A O 1
ATOM 643 N N . PRO A 1 86 ? 13.614 -12.382 -66.454 1.00 51.66 86 PRO A N 1
ATOM 644 C CA . PRO A 1 86 ? 13.842 -12.894 -67.789 1.00 51.66 86 PRO A CA 1
ATOM 645 C C . PRO A 1 86 ? 12.524 -12.948 -68.573 1.00 51.66 86 PRO A C 1
ATOM 647 O O . PRO A 1 86 ? 11.441 -13.116 -68.011 1.00 51.66 86 PRO A O 1
ATOM 650 N N . ILE A 1 87 ? 12.690 -12.732 -69.875 1.00 44.06 87 ILE A N 1
ATOM 651 C CA . ILE A 1 87 ? 11.726 -12.911 -70.967 1.00 44.06 87 ILE A CA 1
ATOM 652 C C . ILE A 1 87 ? 11.208 -14.351 -70.985 1.00 44.06 87 ILE A C 1
ATOM 654 O O . ILE A 1 87 ? 12.035 -15.260 -70.739 1.00 44.06 87 ILE A O 1
#

Nearest PDB structures (foldseek):
  5lcy-assembly1_C  TM=8.887E-01  e=3.285E-06  Salmonella enterica subsp. enterica serovar Typhimurium
  2hh7-assembly1_A  TM=8.483E-01  e=2.504E-02  Mycobacterium tuberculosis
  6b87-assembly2_B-3  TM=9.662E-01  e=2.334E+00  synthetic construct
  6b87-assembly1_A-2  TM=8.018E-01  e=3.036E+00  synthetic construct
  8cwy-assembly1_F  TM=8.959E-01  e=4.810E+00  synthetic construct

Sequence (87 aa):
MPHSPEDKKRALTRLRRIRGQAEALERAVEAGTECAALLQQIAALRGAANGLMAEVLESHFRETFGHEANADPDTQSTKSCGFCAPI

pLDDT: mean 77.8, std 21.15, range [37.19, 97.31]

InterPro domains:
  IPR003735 Metal-sensitive transcriptional repressor [PF02583] (7-70)
  IPR003735 Metal-sensitive transcriptional repressor [PTHR33677] (2-75)
  IPR038390 Metal-sensitive repressor, helix protomer superfamily [G3DSA:1.20.58.1000] (1-81)

Secondary structure (DSSP, 8-state):
---SHHHHHHHHHHHHHHHHHHHHHHHHHHTT--HHHHHHHHHHHHHHHHHHHHHHHHHHHHHHHTTTT------------------

Organism: NCBI:txid641118

Foldseek 3Di:
DLPDPVLVVVLVVLVVVLVVLVVVLVVCVVVVHDPVVSVVSVVVSVVSVVVSVVSVVVSVCCVVPVVVVPPDDDDDDDDDDDDDDDD

Mean predicted aligned error: 12.61 Å

Radius of gyration: 25.24 Å; Cα contacts (8 Å, |Δi|>4): 28; chains: 1; bounding box: 42×22×86 Å